Protein AF-A0A9P5QC24-F1 (afdb_monomer_lite)

Structure (mmCIF, N/CA/C/O backbone):
data_AF-A0A9P5QC24-F1
#
_entry.id   AF-A0A9P5QC24-F1
#
loop_
_atom_site.group_PDB
_atom_site.id
_atom_site.type_symbol
_atom_site.label_atom_id
_atom_site.label_alt_id
_atom_site.label_comp_id
_atom_site.label_asym_id
_atom_site.label_entity_id
_atom_site.label_seq_id
_atom_site.pdbx_PDB_ins_code
_atom_site.Cartn_x
_atom_site.Cartn_y
_atom_site.Cartn_z
_atom_site.occupancy
_atom_site.B_iso_or_equiv
_atom_site.auth_seq_id
_atom_site.auth_comp_id
_atom_site.auth_asym_id
_atom_site.auth_atom_id
_atom_site.pdbx_PDB_model_num
ATOM 1 N N . LEU A 1 1 ? 7.191 4.106 -30.887 1.00 61.00 1 LEU A N 1
ATOM 2 C CA . LEU A 1 1 ? 7.151 4.995 -29.707 1.00 61.00 1 LEU A CA 1
ATOM 3 C C . LEU A 1 1 ? 8.413 5.836 -29.711 1.00 61.00 1 LEU A C 1
ATOM 5 O O . LEU A 1 1 ? 9.500 5.265 -29.652 1.00 61.00 1 LEU A O 1
ATOM 9 N N . SER A 1 2 ? 8.281 7.152 -29.875 1.00 79.25 2 SER A N 1
ATOM 10 C CA . SER A 1 2 ? 9.421 8.061 -29.746 1.00 79.25 2 SER A CA 1
ATOM 11 C C . SER A 1 2 ? 9.906 8.071 -28.292 1.00 79.25 2 SER A C 1
ATOM 13 O O . SER A 1 2 ? 9.127 7.847 -27.365 1.00 79.25 2 SER A O 1
ATOM 15 N N . ALA A 1 3 ? 11.192 8.342 -28.064 1.00 77.88 3 ALA A N 1
ATOM 16 C CA . ALA A 1 3 ? 11.743 8.464 -26.710 1.00 77.88 3 ALA A CA 1
ATOM 17 C C . ALA A 1 3 ? 11.085 9.603 -25.905 1.00 77.88 3 ALA A C 1
ATOM 19 O O . ALA A 1 3 ? 11.102 9.575 -24.674 1.00 77.88 3 ALA A O 1
ATOM 20 N N . GLU A 1 4 ? 10.508 10.592 -26.590 1.00 82.94 4 GLU A N 1
ATOM 21 C CA . GLU A 1 4 ? 9.715 11.659 -25.978 1.00 82.94 4 GLU A CA 1
ATOM 22 C C . GLU A 1 4 ? 8.337 11.176 -25.521 1.00 82.94 4 GLU A C 1
ATOM 24 O O . GLU A 1 4 ? 7.905 11.549 -24.432 1.00 82.94 4 GLU A O 1
ATOM 29 N N . ASP A 1 5 ? 7.685 10.301 -26.290 1.00 85.75 5 ASP A N 1
ATOM 30 C CA . ASP A 1 5 ? 6.369 9.744 -25.944 1.00 85.75 5 ASP A CA 1
ATOM 31 C C . ASP A 1 5 ? 6.461 8.910 -24.661 1.00 85.75 5 ASP A C 1
ATOM 33 O O . ASP A 1 5 ? 5.692 9.106 -23.726 1.00 85.75 5 ASP A O 1
ATOM 37 N N . VAL A 1 6 ? 7.498 8.070 -24.562 1.00 83.69 6 VAL A N 1
ATOM 38 C CA . VAL A 1 6 ? 7.769 7.233 -23.379 1.00 83.69 6 VAL A CA 1
ATOM 39 C C . VAL A 1 6 ? 8.020 8.079 -22.123 1.00 83.69 6 VAL A C 1
ATOM 41 O O . VAL A 1 6 ? 7.652 7.684 -21.018 1.00 83.69 6 VAL A O 1
ATOM 44 N N . ARG A 1 7 ? 8.655 9.252 -22.262 1.00 85.44 7 ARG A N 1
ATOM 45 C CA . ARG A 1 7 ? 8.878 10.170 -21.130 1.00 85.44 7 ARG A CA 1
ATOM 46 C C . ARG A 1 7 ? 7.590 10.867 -20.708 1.00 85.44 7 ARG A C 1
ATOM 48 O O . ARG A 1 7 ? 7.314 10.917 -19.516 1.00 85.44 7 ARG A O 1
ATOM 55 N N . LYS A 1 8 ? 6.791 11.343 -21.668 1.00 90.19 8 LYS A N 1
ATOM 56 C CA . LYS A 1 8 ? 5.484 11.956 -21.390 1.00 90.19 8 LYS A CA 1
ATOM 57 C C . LYS A 1 8 ? 4.552 10.983 -20.669 1.00 90.19 8 LYS A C 1
ATOM 59 O O . LYS A 1 8 ? 3.897 11.373 -19.708 1.00 90.19 8 LYS A O 1
ATOM 64 N N . GLU A 1 9 ? 4.523 9.720 -21.089 1.00 89.44 9 GLU A N 1
ATOM 65 C CA . GLU A 1 9 ? 3.728 8.682 -20.424 1.00 89.44 9 GLU A CA 1
ATOM 66 C C . GLU A 1 9 ? 4.245 8.371 -19.013 1.00 89.44 9 GLU A C 1
ATOM 68 O O . GLU A 1 9 ? 3.446 8.276 -18.081 1.00 89.44 9 GLU A O 1
ATOM 73 N N . ALA A 1 10 ? 5.566 8.299 -18.813 1.00 88.62 10 ALA A N 1
ATOM 74 C CA . ALA A 1 10 ? 6.149 8.126 -17.481 1.00 88.62 10 ALA A CA 1
ATOM 75 C C . ALA A 1 10 ? 5.785 9.285 -16.528 1.00 88.62 10 ALA A C 1
ATOM 77 O O . ALA A 1 10 ? 5.385 9.041 -15.389 1.00 88.62 10 ALA A O 1
ATOM 78 N N . ASP A 1 11 ? 5.854 10.532 -17.002 1.00 91.69 11 ASP A N 1
ATOM 79 C CA . ASP A 1 11 ? 5.488 11.720 -16.219 1.00 91.69 11 ASP A CA 1
ATOM 80 C C . ASP A 1 11 ? 3.976 11.772 -15.916 1.00 91.69 11 ASP A C 1
ATOM 82 O O . ASP A 1 11 ? 3.556 12.181 -14.825 1.00 91.69 11 ASP A O 1
ATOM 86 N N . ALA A 1 12 ? 3.141 11.311 -16.853 1.00 93.25 12 ALA A N 1
ATOM 87 C CA . ALA A 1 12 ? 1.699 11.186 -16.654 1.00 93.25 12 ALA A CA 1
ATOM 88 C C . ALA A 1 12 ? 1.363 10.135 -15.582 1.00 93.25 12 ALA A C 1
ATOM 90 O O . ALA A 1 12 ? 0.537 10.394 -14.702 1.00 93.25 12 ALA A O 1
ATOM 91 N N . VAL A 1 13 ? 2.030 8.976 -15.604 1.00 91.94 13 VAL A N 1
ATOM 92 C CA . VAL A 1 13 ? 1.878 7.941 -14.570 1.00 91.94 13 VAL A CA 1
ATOM 93 C C . VAL A 1 13 ? 2.356 8.455 -13.209 1.00 91.94 13 VAL A C 1
ATOM 95 O O . VAL A 1 13 ? 1.649 8.277 -12.218 1.00 91.94 13 VAL A O 1
ATOM 98 N N . ASP A 1 14 ? 3.478 9.175 -13.139 1.00 92.06 14 ASP A N 1
ATOM 99 C CA . ASP A 1 14 ? 3.960 9.794 -11.894 1.00 92.06 14 ASP A CA 1
ATOM 100 C C . ASP A 1 14 ? 2.958 10.811 -11.324 1.00 92.06 14 ASP A C 1
ATOM 102 O O . ASP A 1 14 ? 2.744 10.872 -10.109 1.00 92.06 14 ASP A O 1
ATOM 106 N N . SER A 1 15 ? 2.301 11.582 -12.192 1.00 94.31 15 SER A N 1
ATOM 107 C CA . SER A 1 15 ? 1.258 12.532 -11.793 1.00 94.31 15 SER A CA 1
ATOM 108 C C . SER A 1 15 ? 0.017 11.818 -11.247 1.00 94.31 15 SER A C 1
ATOM 110 O O . SER A 1 15 ? -0.514 12.215 -10.206 1.00 94.31 15 SER A O 1
ATOM 112 N N . ARG A 1 16 ? -0.403 10.718 -11.887 1.00 94.81 16 ARG A N 1
ATOM 113 C CA . ARG A 1 16 ? -1.508 9.867 -11.410 1.00 94.81 16 ARG A CA 1
ATOM 114 C C . ARG A 1 16 ? -1.189 9.217 -10.066 1.00 94.81 16 ARG A C 1
ATOM 116 O O . ARG A 1 16 ? -2.036 9.240 -9.179 1.00 94.81 16 ARG A O 1
ATOM 123 N N . VAL A 1 17 ? 0.034 8.712 -9.877 1.00 94.62 17 VAL A N 1
ATOM 124 C CA . VAL A 1 17 ? 0.491 8.167 -8.586 1.00 94.62 17 VAL A CA 1
ATOM 125 C C . VAL A 1 17 ? 0.374 9.225 -7.492 1.00 94.62 17 VAL A C 1
ATOM 127 O O . VAL A 1 17 ? -0.208 8.946 -6.450 1.00 94.62 17 VAL A O 1
ATOM 130 N N . LYS A 1 18 ? 0.864 10.450 -7.721 1.00 96.06 18 LYS A N 1
ATOM 131 C CA . LYS A 1 18 ? 0.784 11.532 -6.721 1.00 96.06 18 LYS A CA 1
ATOM 132 C C . LYS A 1 18 ? -0.658 11.891 -6.356 1.00 96.06 18 LYS A C 1
ATOM 134 O O . LYS A 1 18 ? -0.953 12.101 -5.178 1.00 96.06 18 LYS A O 1
ATOM 139 N N . ALA A 1 19 ? -1.547 11.961 -7.347 1.00 95.38 19 ALA A N 1
ATOM 140 C CA . ALA A 1 19 ? -2.964 12.220 -7.117 1.00 95.38 19 ALA A CA 1
ATOM 141 C C . ALA A 1 19 ? -3.592 11.115 -6.252 1.00 95.38 19 ALA A C 1
ATOM 143 O O . ALA A 1 19 ? -4.203 11.414 -5.226 1.00 95.38 19 ALA A O 1
ATOM 144 N N . GLU A 1 20 ? -3.350 9.849 -6.592 1.00 94.88 20 GLU A N 1
ATOM 145 C CA . GLU A 1 20 ? -3.878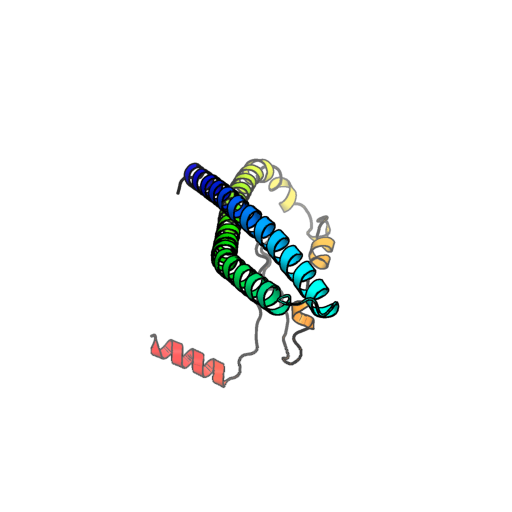 8.705 -5.845 1.00 94.88 20 GLU A CA 1
ATOM 146 C C . GLU A 1 20 ? -3.305 8.631 -4.418 1.00 94.88 20 GLU A C 1
ATOM 148 O O . GLU A 1 20 ? -4.037 8.404 -3.454 1.00 94.88 20 GLU A O 1
ATOM 153 N N . GLU A 1 21 ? -2.008 8.908 -4.239 1.00 94.94 21 GLU A N 1
ATOM 154 C CA . GLU A 1 21 ? -1.373 8.975 -2.915 1.00 94.94 21 GLU A CA 1
ATOM 155 C C . GLU A 1 21 ? -2.004 10.051 -2.030 1.00 94.94 21 GLU A C 1
ATOM 157 O O . GLU A 1 21 ? -2.160 9.841 -0.826 1.00 94.94 21 GLU A O 1
ATOM 162 N N . SER A 1 22 ? -2.400 11.192 -2.601 1.00 96.50 22 SER A N 1
ATOM 163 C CA . SER A 1 22 ? -3.081 12.249 -1.848 1.00 96.50 22 SER A CA 1
ATOM 164 C C . SER A 1 22 ? -4.439 11.785 -1.305 1.00 96.50 22 SER A C 1
ATOM 166 O O . SER A 1 22 ? -4.744 12.012 -0.128 1.00 96.50 22 SER A O 1
ATOM 168 N N . ILE A 1 23 ? -5.201 11.043 -2.117 1.00 95.25 23 ILE A N 1
ATOM 169 C CA . ILE A 1 23 ? -6.498 10.469 -1.747 1.00 95.25 23 ILE A CA 1
ATOM 170 C C . ILE A 1 23 ? -6.296 9.422 -0.652 1.00 95.25 23 ILE A C 1
ATOM 172 O O . ILE A 1 23 ? -6.871 9.552 0.429 1.00 95.25 23 ILE A O 1
ATOM 176 N N . VAL A 1 24 ? -5.406 8.449 -0.862 1.00 95.31 24 VAL A N 1
ATOM 177 C CA . VAL A 1 24 ? -5.083 7.417 0.140 1.00 95.31 24 VAL A CA 1
ATOM 178 C C . VAL A 1 24 ? -4.647 8.048 1.464 1.00 95.31 24 VAL A C 1
ATOM 180 O O . VAL A 1 24 ? -5.097 7.631 2.532 1.00 95.31 24 VAL A O 1
ATOM 183 N N . ASN A 1 25 ? -3.818 9.092 1.422 1.00 95.94 25 ASN A N 1
ATOM 184 C CA . ASN A 1 25 ? -3.366 9.784 2.625 1.00 95.94 25 ASN A CA 1
ATOM 185 C C . ASN A 1 25 ? -4.507 10.495 3.365 1.00 95.94 25 ASN A C 1
ATOM 187 O O . ASN A 1 25 ? -4.539 10.449 4.596 1.00 95.94 25 ASN A O 1
ATOM 191 N N . SER A 1 26 ? -5.455 11.120 2.659 1.00 96.56 26 SER A N 1
ATOM 192 C CA . SER A 1 26 ? -6.648 11.694 3.300 1.00 96.56 26 SER A CA 1
ATOM 193 C C . SER A 1 26 ? -7.498 10.620 3.987 1.00 96.56 26 SER A C 1
ATOM 195 O O . SER A 1 26 ? -7.822 10.762 5.167 1.00 96.56 26 SER A O 1
ATOM 197 N N . ILE A 1 27 ? -7.744 9.491 3.315 1.00 94.75 27 ILE A N 1
ATOM 198 C CA . ILE A 1 27 ? -8.533 8.380 3.861 1.00 94.75 27 ILE A CA 1
ATOM 199 C C . ILE A 1 27 ? -7.827 7.759 5.073 1.00 94.75 27 ILE A C 1
ATOM 201 O O . ILE A 1 27 ? -8.474 7.446 6.068 1.00 94.75 27 ILE A O 1
ATOM 205 N N . ARG A 1 28 ? -6.493 7.635 5.052 1.00 95.19 28 ARG A N 1
ATOM 206 C CA . ARG A 1 28 ? -5.705 7.155 6.202 1.00 95.19 28 ARG A CA 1
ATOM 207 C C . ARG A 1 28 ? -5.787 8.085 7.408 1.00 95.19 28 ARG A C 1
ATOM 209 O O . ARG A 1 28 ? -5.855 7.604 8.538 1.00 95.19 28 ARG A O 1
ATOM 216 N N . ARG A 1 29 ? -5.817 9.406 7.201 1.00 96.62 29 ARG A N 1
ATOM 217 C CA . ARG A 1 29 ? -6.048 10.360 8.301 1.00 96.62 29 ARG A CA 1
ATOM 218 C C . ARG A 1 29 ? -7.423 10.146 8.923 1.00 96.62 29 ARG A C 1
ATOM 220 O O . ARG A 1 29 ? -7.531 10.114 10.148 1.00 96.62 29 ARG A O 1
ATOM 227 N N . ASP A 1 30 ? -8.448 9.945 8.103 1.00 95.69 30 ASP A N 1
ATOM 228 C CA . ASP A 1 30 ? -9.793 9.660 8.598 1.00 95.69 30 ASP A CA 1
ATOM 229 C C . ASP A 1 30 ? -9.883 8.291 9.279 1.00 95.69 30 ASP A C 1
ATOM 231 O O . ASP A 1 30 ? -10.501 8.182 10.338 1.00 95.69 30 ASP A O 1
ATOM 235 N N . LEU A 1 31 ? -9.190 7.272 8.766 1.00 95.31 31 LEU A N 1
ATOM 236 C CA . LEU A 1 31 ? -9.078 5.966 9.414 1.00 95.31 31 LEU A CA 1
ATOM 237 C C . LEU A 1 31 ? -8.474 6.103 10.815 1.00 95.31 31 LEU A C 1
ATOM 239 O O . LEU A 1 31 ? -9.041 5.575 11.770 1.00 95.31 31 LEU A O 1
ATOM 243 N N . ASN A 1 32 ? -7.380 6.855 10.954 1.00 96.12 32 ASN A N 1
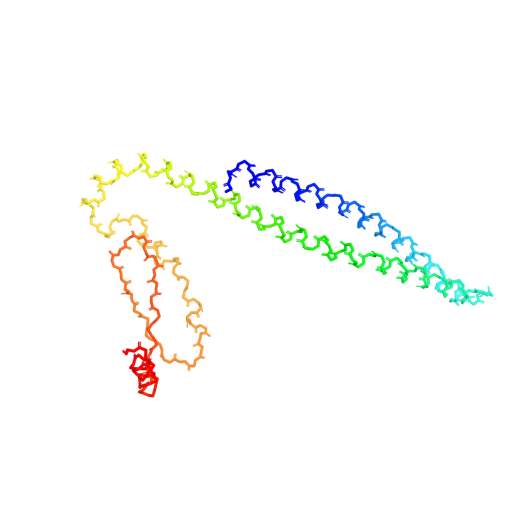ATOM 244 C CA . ASN A 1 32 ? -6.744 7.104 12.247 1.00 96.12 32 ASN A CA 1
ATOM 245 C C . ASN A 1 32 ? -7.696 7.830 13.208 1.00 96.12 32 ASN A C 1
ATOM 247 O O . ASN A 1 32 ? -7.832 7.423 14.360 1.00 96.12 32 ASN A O 1
ATOM 251 N N . ARG A 1 33 ? -8.434 8.844 12.732 1.00 96.19 33 ARG A N 1
ATOM 252 C CA . ARG A 1 33 ? -9.465 9.528 13.536 1.00 96.19 33 ARG A CA 1
ATOM 253 C C . ARG A 1 33 ? -10.547 8.556 14.017 1.00 96.19 33 ARG A C 1
ATOM 255 O O . ARG A 1 33 ? -10.898 8.566 15.196 1.00 96.19 33 ARG A O 1
ATOM 262 N N . LYS A 1 34 ? -11.060 7.686 13.138 1.00 94.88 34 LYS A N 1
ATOM 263 C CA . LYS A 1 34 ? -12.068 6.669 13.494 1.00 94.88 34 LYS A CA 1
ATOM 264 C C . LYS A 1 34 ? -11.516 5.597 14.434 1.00 94.88 34 LYS A C 1
ATOM 266 O O . LYS A 1 34 ? -12.229 5.148 15.330 1.00 94.88 34 LYS A O 1
ATOM 271 N N . GLN A 1 35 ? -10.246 5.222 14.296 1.00 94.88 35 GLN A N 1
ATOM 272 C CA . GLN A 1 35 ? -9.565 4.330 15.236 1.00 94.88 35 GLN A CA 1
ATOM 273 C C . GLN A 1 35 ? -9.454 4.951 16.631 1.00 94.88 35 GLN A C 1
ATOM 275 O O . GLN A 1 35 ? -9.742 4.267 17.613 1.00 94.88 35 GLN A O 1
ATOM 280 N N . SER A 1 36 ? -9.123 6.242 16.730 1.00 95.44 36 SER A N 1
ATOM 281 C CA . SER A 1 36 ? -9.135 6.964 18.006 1.00 95.44 36 SER A CA 1
ATOM 282 C C . SER A 1 36 ? -10.539 7.014 18.618 1.00 95.44 36 SER A C 1
ATOM 284 O O . SER A 1 36 ? -10.685 6.723 19.800 1.00 95.44 36 SER A O 1
ATOM 286 N N . GLN A 1 37 ? -11.582 7.283 17.821 1.00 93.31 37 GLN A N 1
ATOM 287 C CA . GLN A 1 37 ? -12.979 7.252 18.289 1.00 93.31 37 GLN A CA 1
ATOM 288 C C . GLN A 1 37 ? -13.376 5.871 18.830 1.00 93.31 37 GLN A C 1
ATOM 290 O O . GLN A 1 37 ? -13.942 5.772 19.917 1.00 93.31 37 GLN A O 1
ATOM 295 N N . LYS A 1 38 ? -13.010 4.792 18.124 1.00 95.00 38 LYS A N 1
ATOM 296 C CA . LYS A 1 38 ? -13.201 3.416 18.607 1.00 95.00 38 LYS A CA 1
ATOM 297 C C . LYS A 1 38 ? -12.458 3.180 19.924 1.00 95.00 38 LYS A C 1
ATOM 299 O O . LYS A 1 38 ? -13.020 2.561 20.820 1.00 95.00 38 LYS A O 1
ATOM 304 N N . ALA A 1 39 ? -11.212 3.638 20.048 1.00 94.31 39 ALA A N 1
ATOM 305 C CA . ALA A 1 39 ? -10.430 3.471 21.271 1.00 94.31 39 ALA A CA 1
ATOM 306 C C . ALA A 1 39 ? -11.082 4.183 22.467 1.00 94.31 39 ALA A C 1
ATOM 308 O O . ALA A 1 39 ? -11.154 3.602 23.549 1.00 94.31 39 ALA A O 1
ATOM 309 N N . THR A 1 40 ? -11.618 5.390 22.264 1.00 94.56 40 THR A N 1
ATOM 310 C CA . THR A 1 40 ? -12.402 6.098 23.283 1.00 94.56 40 THR A CA 1
ATOM 311 C C . THR A 1 40 ? -13.658 5.314 23.653 1.00 94.56 40 THR A C 1
ATOM 313 O O . THR A 1 40 ? -13.857 5.037 24.829 1.00 94.56 40 THR A O 1
ATOM 316 N N . ALA A 1 41 ? -14.450 4.857 22.679 1.00 92.31 41 ALA A N 1
ATOM 317 C CA . ALA A 1 41 ? -15.662 4.081 22.952 1.00 92.31 41 ALA A CA 1
ATOM 318 C C . ALA A 1 41 ? -15.374 2.775 23.720 1.00 92.31 41 ALA A C 1
ATOM 320 O O . ALA A 1 41 ? -16.106 2.417 24.637 1.00 92.31 41 ALA A O 1
ATOM 321 N N . VAL A 1 42 ? -14.265 2.088 23.413 1.00 95.19 42 VAL A N 1
ATOM 322 C CA . VAL A 1 42 ? -13.816 0.909 24.178 1.00 95.19 42 VAL A CA 1
ATOM 323 C C . VAL A 1 42 ? -13.537 1.261 25.644 1.00 95.19 42 VAL A C 1
ATOM 325 O O . VAL A 1 42 ? -13.868 0.468 26.525 1.00 95.19 42 VAL A O 1
ATOM 328 N N . ARG A 1 43 ? -12.962 2.438 25.926 1.00 94.94 43 ARG A N 1
ATOM 329 C CA . ARG A 1 43 ? -12.731 2.899 27.306 1.00 94.94 43 ARG A CA 1
ATOM 330 C C . ARG A 1 43 ? -14.042 3.169 28.047 1.00 94.94 43 ARG A C 1
ATOM 332 O O . ARG A 1 43 ? -14.168 2.714 29.178 1.00 94.94 43 ARG A O 1
ATOM 339 N N . LEU A 1 44 ? -15.016 3.819 27.406 1.00 92.69 44 LEU A N 1
ATOM 340 C CA . LEU A 1 44 ? -16.332 4.086 28.012 1.00 92.69 44 LEU A CA 1
ATOM 341 C C . LEU A 1 44 ? -17.074 2.777 28.336 1.00 92.69 44 LEU A C 1
ATOM 343 O O . LEU A 1 44 ? -17.653 2.628 29.411 1.00 92.69 44 LEU A O 1
ATOM 347 N N . VAL A 1 45 ? -16.977 1.772 27.453 1.00 93.38 45 VAL A N 1
ATOM 348 C CA . VAL A 1 45 ? -17.531 0.429 27.712 1.00 93.38 45 VAL A CA 1
ATOM 349 C C . VAL A 1 45 ? -16.848 -0.229 28.912 1.00 93.38 45 VAL A C 1
ATOM 351 O O . VAL A 1 45 ? -17.525 -0.825 29.748 1.00 93.38 45 VAL A O 1
ATOM 354 N N . ALA A 1 46 ? -15.524 -0.101 29.038 1.00 93.88 46 ALA A N 1
ATOM 355 C CA . ALA A 1 46 ? -14.794 -0.625 30.193 1.00 93.88 46 ALA A CA 1
ATOM 356 C C . ALA A 1 46 ? -15.206 0.058 31.512 1.00 93.88 46 ALA A C 1
ATOM 358 O O . ALA A 1 46 ? -15.231 -0.592 32.554 1.00 93.88 46 ALA A O 1
ATOM 359 N N . GLN A 1 47 ? -15.582 1.338 31.455 1.00 95.25 47 GLN A N 1
ATOM 360 C CA . GLN A 1 47 ? -16.107 2.113 32.586 1.00 95.25 47 GLN A CA 1
ATOM 361 C C . GLN A 1 47 ? -17.591 1.836 32.885 1.00 95.25 47 GLN A C 1
ATOM 363 O O . GLN A 1 47 ? -18.112 2.347 33.872 1.00 95.25 47 GLN A O 1
ATOM 368 N N . ARG A 1 48 ? -18.254 0.980 32.090 1.00 92.19 48 ARG A N 1
ATOM 369 C CA . ARG A 1 48 ? -19.682 0.628 32.208 1.00 92.19 48 ARG A CA 1
ATOM 370 C C . ARG A 1 48 ? -20.616 1.836 32.111 1.00 92.19 48 ARG A C 1
ATOM 372 O O . ARG A 1 48 ? -21.681 1.843 32.725 1.00 92.19 48 ARG A O 1
ATOM 379 N N . GLU A 1 49 ? -20.234 2.839 31.328 1.00 89.88 49 GLU A N 1
ATOM 380 C CA . GLU A 1 49 ? -21.111 3.976 31.067 1.00 89.88 49 GLU A CA 1
ATOM 381 C C . GLU A 1 49 ? -22.358 3.543 30.279 1.00 89.88 49 GLU A C 1
ATOM 383 O O . GLU A 1 49 ? -22.301 2.687 29.387 1.00 89.88 49 GLU A O 1
ATOM 388 N N . ALA A 1 50 ? -23.507 4.133 30.613 1.00 89.94 50 ALA A N 1
ATOM 389 C CA . ALA A 1 50 ? -24.758 3.879 29.907 1.00 89.94 50 ALA A CA 1
ATOM 390 C C . ALA A 1 50 ? -24.649 4.344 28.442 1.00 89.94 50 ALA A C 1
ATOM 392 O O . ALA A 1 50 ? -24.131 5.422 28.169 1.00 89.94 50 ALA A O 1
ATOM 393 N N . GLY A 1 51 ? -25.106 3.525 27.489 1.00 89.50 51 GLY A N 1
ATOM 394 C CA . GLY A 1 51 ? -25.025 3.835 26.050 1.00 89.50 51 GLY A CA 1
ATOM 395 C C . GLY A 1 51 ? -23.636 3.658 25.414 1.00 89.50 51 GLY A C 1
ATOM 396 O O . GLY A 1 51 ? -23.489 3.791 24.200 1.00 89.50 51 GLY A O 1
ATOM 397 N N . ALA A 1 52 ? -22.603 3.279 26.178 1.00 91.38 52 ALA A N 1
ATOM 398 C CA . ALA A 1 52 ? -21.249 3.101 25.641 1.00 91.38 52 ALA A CA 1
ATOM 399 C C . ALA A 1 52 ? -21.150 2.003 24.562 1.00 91.38 52 ALA A C 1
ATOM 401 O O . ALA A 1 52 ? -20.309 2.073 23.661 1.00 91.38 52 ALA A O 1
ATOM 402 N N . TYR A 1 53 ? -22.017 0.988 24.634 1.00 92.12 53 TYR A N 1
ATOM 403 C CA . TYR A 1 53 ? -22.089 -0.071 23.626 1.00 92.12 53 TYR A CA 1
ATOM 404 C C . TYR A 1 53 ? -22.573 0.439 22.266 1.00 92.12 53 TYR A C 1
ATOM 406 O O . TYR A 1 53 ? -22.014 0.021 21.248 1.00 92.12 53 TYR A O 1
ATOM 414 N N . ASP A 1 54 ? -23.531 1.366 22.242 1.00 93.62 54 ASP A N 1
ATOM 415 C CA . ASP A 1 54 ? -24.043 1.958 21.003 1.00 93.62 54 ASP A CA 1
ATOM 416 C C . ASP A 1 54 ? -22.950 2.795 20.334 1.00 93.62 54 ASP A C 1
ATOM 418 O O . ASP A 1 54 ? -22.630 2.587 19.163 1.00 93.62 54 ASP A O 1
ATOM 422 N N . HIS A 1 55 ? -22.240 3.618 21.112 1.00 92.12 55 HIS A N 1
ATOM 423 C CA . HIS A 1 55 ? -21.075 4.361 20.623 1.00 92.12 55 HIS A CA 1
ATOM 424 C C . HIS A 1 55 ? -19.965 3.450 20.080 1.00 92.12 55 HIS A C 1
ATOM 426 O O . HIS A 1 55 ? -19.330 3.758 19.066 1.00 92.12 55 HIS A O 1
ATOM 432 N N . LEU A 1 56 ? -19.711 2.305 20.721 1.00 93.81 56 LEU A N 1
ATOM 433 C CA . LEU A 1 56 ? -18.738 1.332 20.226 1.00 93.81 56 LEU A CA 1
ATOM 434 C C . LEU A 1 56 ? -19.197 0.688 18.913 1.00 93.81 56 LEU A C 1
ATOM 436 O O . LEU A 1 56 ? -18.372 0.442 18.025 1.00 93.81 56 LEU A O 1
ATOM 440 N N . TRP A 1 57 ? -20.488 0.392 18.790 1.00 95.62 57 TRP A N 1
ATOM 441 C CA . TRP A 1 57 ? -21.071 -0.167 17.578 1.00 95.62 57 TRP A CA 1
ATOM 442 C C . TRP A 1 57 ? -20.984 0.824 16.411 1.00 95.62 57 TRP A C 1
ATOM 444 O O . TRP A 1 57 ? -20.440 0.471 15.360 1.00 95.62 57 TRP A O 1
ATOM 454 N N . GLU A 1 58 ? -21.381 2.078 16.626 1.00 94.62 58 GLU A N 1
ATOM 455 C CA . GLU A 1 58 ? -21.264 3.165 15.648 1.00 94.62 58 GLU A CA 1
ATOM 456 C C . GLU A 1 58 ? -19.810 3.396 15.222 1.00 94.62 58 GLU A C 1
ATOM 458 O O . GLU A 1 58 ? -19.504 3.466 14.028 1.00 94.62 58 GLU A O 1
ATOM 463 N N . ALA A 1 59 ? -18.874 3.437 16.177 1.00 92.75 59 ALA A N 1
ATOM 464 C CA . ALA A 1 59 ? -17.454 3.617 15.880 1.00 92.75 59 ALA A CA 1
ATOM 465 C C . ALA A 1 59 ? -16.883 2.458 15.045 1.00 92.75 59 ALA A C 1
ATOM 467 O O . ALA A 1 59 ? -16.059 2.673 14.151 1.00 92.75 59 ALA A O 1
ATOM 468 N N . ARG A 1 60 ? -17.328 1.219 15.296 1.00 93.75 60 ARG A N 1
ATOM 469 C CA . ARG A 1 60 ? -16.952 0.048 14.486 1.00 93.75 60 ARG A CA 1
ATOM 470 C C . ARG A 1 60 ? -17.549 0.119 13.083 1.00 93.75 60 ARG A C 1
ATOM 472 O O . ARG A 1 60 ? -16.832 -0.179 12.129 1.00 93.75 60 ARG A O 1
ATOM 479 N N . ALA A 1 61 ? -18.815 0.510 12.951 1.00 93.88 61 ALA A N 1
ATOM 480 C CA . ALA A 1 61 ? -19.471 0.674 11.657 1.00 93.88 61 ALA A CA 1
ATOM 481 C C . ALA A 1 61 ? -18.767 1.750 10.813 1.00 93.88 61 ALA A C 1
ATOM 483 O O . ALA A 1 61 ? -18.358 1.480 9.685 1.00 93.88 61 ALA A O 1
ATOM 484 N N . ALA A 1 62 ? -18.499 2.919 11.399 1.00 91.31 62 ALA A N 1
ATOM 485 C CA . ALA A 1 62 ? -17.780 4.004 10.737 1.00 91.31 62 ALA A CA 1
ATOM 486 C C . ALA A 1 62 ? -16.368 3.592 10.284 1.00 91.31 62 ALA A C 1
ATOM 488 O O . ALA A 1 62 ? -15.925 3.974 9.202 1.00 91.31 62 ALA A O 1
ATOM 489 N N . LEU A 1 63 ? -15.657 2.791 11.084 1.00 93.81 63 LEU A N 1
ATOM 490 C CA . LEU A 1 63 ? -14.330 2.293 10.725 1.00 93.81 63 LEU A CA 1
ATOM 491 C C . LEU A 1 63 ? -14.384 1.332 9.526 1.00 93.81 63 LEU A C 1
ATOM 493 O O . LEU A 1 63 ? -13.544 1.442 8.633 1.00 93.81 63 LEU A O 1
ATOM 497 N N . ARG A 1 64 ? -15.381 0.438 9.469 1.00 94.56 64 ARG A N 1
ATOM 498 C CA . ARG A 1 64 ? -15.584 -0.464 8.320 1.00 94.56 64 ARG A CA 1
ATOM 499 C C . ARG A 1 64 ? -15.868 0.309 7.035 1.00 94.56 64 ARG A C 1
ATOM 501 O O . ARG A 1 64 ? -15.295 -0.021 6.002 1.00 94.56 64 ARG A O 1
ATOM 508 N N . GLU A 1 65 ? -16.688 1.355 7.101 1.00 93.62 65 GLU A N 1
ATOM 509 C CA . GLU A 1 65 ? -16.985 2.202 5.938 1.00 93.62 65 GLU A CA 1
ATOM 510 C C . GLU A 1 65 ? -15.731 2.895 5.391 1.00 93.62 65 GLU A C 1
ATOM 512 O O . GLU A 1 65 ? -15.507 2.926 4.181 1.00 93.62 65 GLU A O 1
ATOM 517 N N . VAL A 1 66 ? -14.859 3.399 6.270 1.00 92.88 66 VAL A N 1
ATOM 518 C CA . VAL A 1 66 ? -13.583 3.994 5.843 1.00 92.88 66 VAL A CA 1
ATOM 519 C C . VAL A 1 66 ? -12.647 2.935 5.251 1.00 92.88 66 VAL A C 1
ATOM 521 O O . VAL A 1 66 ? -12.030 3.181 4.218 1.00 92.88 66 VAL A O 1
ATOM 524 N N . GLN A 1 67 ? -12.569 1.739 5.843 1.00 92.56 67 GLN A N 1
ATOM 525 C CA . GLN A 1 67 ? -11.767 0.635 5.298 1.00 92.56 67 GLN A CA 1
ATOM 526 C C . GLN A 1 67 ? -12.251 0.190 3.914 1.00 92.56 67 GLN A C 1
ATOM 528 O O . GLN A 1 67 ? -11.435 -0.026 3.020 1.00 92.56 67 GLN A O 1
ATOM 533 N N . LYS A 1 68 ? -13.571 0.114 3.717 1.00 93.88 68 LYS A N 1
ATOM 534 C CA . LYS A 1 68 ? -14.184 -0.218 2.427 1.00 93.88 68 LYS A CA 1
ATOM 535 C C . LYS A 1 68 ? -13.805 0.790 1.342 1.00 93.88 68 LYS A C 1
ATOM 537 O O . LYS A 1 68 ? -13.569 0.393 0.208 1.00 93.88 68 LYS A O 1
ATOM 542 N N . LYS A 1 69 ? -13.713 2.078 1.691 1.00 92.62 69 LYS A N 1
ATOM 543 C CA . LYS A 1 69 ? -13.242 3.132 0.779 1.00 92.62 69 LYS A CA 1
ATOM 544 C C . LYS A 1 69 ? -11.735 3.061 0.525 1.00 92.62 69 LYS A C 1
ATOM 546 O O . LYS A 1 69 ? -11.304 3.351 -0.579 1.00 92.62 69 LYS A O 1
ATOM 551 N N . LEU A 1 70 ? -10.935 2.685 1.523 1.00 93.62 70 LEU A N 1
ATOM 552 C CA . LEU A 1 70 ? -9.472 2.663 1.418 1.00 93.62 70 LEU A CA 1
ATOM 553 C C . LEU A 1 70 ? -8.955 1.580 0.459 1.00 93.62 70 LEU A C 1
ATOM 555 O O . LEU A 1 70 ? -8.072 1.858 -0.348 1.00 93.62 70 LEU A O 1
ATOM 559 N N . LEU A 1 71 ? -9.507 0.366 0.546 1.00 90.12 71 LEU A N 1
ATOM 560 C CA . LEU A 1 71 ? -9.048 -0.802 -0.217 1.00 90.12 71 LEU A CA 1
ATOM 561 C C . LEU A 1 71 ? -8.909 -0.570 -1.736 1.00 90.12 71 LEU A C 1
ATOM 563 O O . LEU A 1 71 ? -7.812 -0.799 -2.249 1.00 90.12 71 LEU A O 1
ATOM 567 N N . PRO A 1 72 ? -9.931 -0.080 -2.468 1.00 92.81 72 PRO A N 1
ATOM 568 C CA . PRO A 1 72 ? -9.818 0.104 -3.917 1.00 92.81 72 PRO A CA 1
ATOM 569 C C . PRO A 1 72 ? -8.736 1.122 -4.303 1.00 92.81 72 PRO A C 1
ATOM 571 O O . PRO A 1 72 ? -8.033 0.935 -5.295 1.00 92.81 72 PRO A O 1
ATOM 574 N N . HIS A 1 73 ? -8.546 2.172 -3.499 1.00 91.69 73 HIS A N 1
ATOM 575 C CA . HIS A 1 73 ? -7.505 3.173 -3.742 1.00 91.69 73 HIS A CA 1
ATOM 576 C C . HIS A 1 73 ? -6.096 2.629 -3.460 1.00 91.69 73 HIS A C 1
ATOM 578 O O . HIS A 1 73 ? -5.146 2.967 -4.163 1.00 91.69 73 HIS A O 1
ATOM 584 N N . GLU A 1 74 ? -5.929 1.744 -2.472 1.00 89.69 74 GLU A N 1
ATOM 585 C CA . GLU A 1 74 ? -4.643 1.075 -2.233 1.00 89.69 74 GLU A CA 1
ATOM 586 C C . GLU A 1 74 ? -4.289 0.068 -3.337 1.00 89.69 74 GLU A C 1
ATOM 588 O O . GLU A 1 74 ? -3.115 -0.059 -3.700 1.00 89.69 74 GLU A O 1
ATOM 593 N N . GLU A 1 75 ? -5.284 -0.619 -3.900 1.00 89.94 75 GLU A N 1
ATOM 594 C CA . GLU A 1 75 ? -5.108 -1.500 -5.058 1.00 89.94 75 GLU A CA 1
ATOM 595 C C . GLU A 1 75 ? -4.743 -0.712 -6.319 1.00 89.94 75 GLU A C 1
ATOM 597 O O . GLU A 1 75 ? -3.744 -1.034 -6.968 1.00 89.94 75 GLU A O 1
ATOM 602 N N . SER A 1 76 ? -5.479 0.364 -6.609 1.00 90.62 76 SER A N 1
ATOM 603 C CA . SER A 1 76 ? -5.181 1.311 -7.693 1.00 90.62 76 SER A CA 1
ATOM 604 C C . SER A 1 76 ? -3.756 1.862 -7.573 1.00 90.62 76 SER A C 1
ATOM 606 O O . SER A 1 76 ? -2.957 1.788 -8.509 1.00 90.62 76 SER A O 1
ATOM 608 N N . LEU A 1 77 ? -3.370 2.312 -6.375 1.00 90.44 77 LEU A N 1
ATOM 609 C CA . LEU A 1 77 ? -2.025 2.814 -6.115 1.00 90.44 77 LEU A CA 1
ATOM 610 C C . LEU A 1 77 ? -0.946 1.745 -6.343 1.00 90.44 77 LEU A C 1
ATOM 612 O O . LEU A 1 77 ? 0.141 2.054 -6.840 1.00 90.44 77 LEU A O 1
ATOM 616 N N . ARG A 1 78 ? -1.218 0.486 -5.982 1.00 89.56 78 ARG A N 1
ATOM 617 C CA . ARG A 1 78 ? -0.293 -0.632 -6.218 1.00 89.56 78 ARG A CA 1
ATOM 618 C C . ARG A 1 78 ? -0.094 -0.874 -7.714 1.00 89.56 78 ARG A C 1
ATOM 620 O O . ARG A 1 78 ? 1.053 -1.027 -8.133 1.00 89.56 78 ARG A O 1
ATOM 627 N N . GLN A 1 79 ? -1.171 -0.869 -8.498 1.00 90.31 79 GLN A N 1
ATOM 628 C CA . GLN A 1 79 ? -1.117 -1.020 -9.956 1.00 90.31 79 GLN A CA 1
ATOM 629 C C . GLN A 1 79 ? -0.329 0.128 -10.599 1.00 90.31 79 GLN A C 1
ATOM 631 O O . GLN A 1 79 ? 0.647 -0.118 -11.305 1.00 90.31 79 GLN A O 1
ATOM 636 N N . LEU A 1 80 ? -0.637 1.380 -10.247 1.00 88.12 80 LEU A N 1
ATOM 637 C CA . LEU A 1 80 ? 0.081 2.554 -10.758 1.00 88.12 80 LEU A CA 1
ATOM 638 C C . LEU A 1 80 ? 1.578 2.536 -10.402 1.00 88.12 80 LEU A C 1
ATOM 640 O O . LEU A 1 80 ? 2.418 2.947 -11.200 1.00 88.12 80 LEU A O 1
ATOM 644 N N . LYS A 1 81 ? 1.956 2.025 -9.221 1.00 87.38 81 LYS A N 1
ATOM 645 C CA . LYS A 1 81 ? 3.372 1.853 -8.840 1.00 87.38 81 LYS A CA 1
ATOM 646 C C . LYS A 1 81 ? 4.082 0.783 -9.669 1.00 87.38 81 LYS A C 1
ATOM 648 O O . LYS A 1 81 ? 5.265 0.948 -9.973 1.00 87.38 81 LYS A O 1
ATOM 653 N N . GLN A 1 82 ? 3.385 -0.288 -10.040 1.00 89.12 82 GLN A N 1
ATOM 654 C CA . GLN A 1 82 ? 3.919 -1.300 -10.953 1.00 89.12 82 GLN A CA 1
ATOM 655 C C . GLN A 1 82 ? 4.097 -0.728 -12.362 1.00 89.12 82 GLN A C 1
ATOM 657 O O . GLN A 1 82 ? 5.174 -0.879 -12.936 1.00 89.12 82 GLN A O 1
ATOM 662 N N . GLU A 1 83 ? 3.104 -0.004 -12.882 1.00 85.12 83 GLU A N 1
ATOM 663 C CA . GLU A 1 83 ? 3.199 0.695 -14.171 1.00 85.12 83 GLU A CA 1
ATOM 664 C C . GLU A 1 83 ? 4.371 1.683 -14.177 1.00 85.12 83 GLU A C 1
ATOM 666 O O . GLU A 1 83 ? 5.222 1.655 -15.065 1.00 85.12 83 GLU A O 1
ATOM 671 N N . ARG A 1 84 ? 4.494 2.499 -13.126 1.00 87.25 84 ARG A N 1
ATOM 672 C CA . ARG A 1 84 ? 5.620 3.420 -12.934 1.00 87.25 84 ARG A CA 1
ATOM 673 C C . ARG A 1 84 ? 6.969 2.705 -12.992 1.00 87.25 84 ARG A C 1
ATOM 675 O O . ARG A 1 84 ? 7.929 3.225 -13.564 1.00 87.25 84 ARG A O 1
ATOM 682 N N . TYR A 1 85 ? 7.080 1.538 -12.362 1.00 87.50 85 TYR A N 1
ATOM 683 C CA . TYR A 1 85 ? 8.305 0.743 -12.386 1.00 87.50 85 TYR A CA 1
ATOM 684 C C . TYR A 1 85 ? 8.630 0.249 -13.804 1.00 87.50 85 TYR A C 1
ATOM 686 O O . TYR A 1 85 ? 9.774 0.378 -14.247 1.00 87.50 85 TYR A O 1
ATOM 694 N N . GLN A 1 86 ? 7.628 -0.241 -14.539 1.00 87.69 86 GLN A N 1
ATOM 695 C CA . GLN A 1 86 ? 7.784 -0.682 -15.928 1.00 87.69 86 GLN A CA 1
ATOM 696 C C . GLN A 1 86 ? 8.263 0.464 -16.828 1.00 87.69 86 GLN A C 1
ATOM 698 O O . GLN A 1 86 ? 9.275 0.320 -17.518 1.00 87.69 86 GLN A O 1
ATOM 703 N N . TRP A 1 87 ? 7.620 1.632 -16.749 1.00 84.19 87 TRP A N 1
ATOM 704 C CA . TRP A 1 87 ? 8.020 2.814 -17.516 1.00 84.19 87 TRP A CA 1
ATOM 705 C C . TRP A 1 87 ? 9.435 3.281 -17.178 1.00 84.19 87 TRP A C 1
ATOM 707 O O . TRP A 1 87 ? 10.244 3.529 -18.075 1.00 84.19 87 TRP A O 1
ATOM 717 N N . ASN A 1 88 ? 9.796 3.309 -15.894 1.00 85.00 88 ASN A N 1
ATOM 718 C CA . ASN A 1 88 ? 11.155 3.651 -15.476 1.00 85.00 88 ASN A CA 1
ATOM 719 C C . ASN A 1 88 ? 12.207 2.670 -16.007 1.00 85.00 88 ASN A C 1
ATOM 721 O O . ASN A 1 88 ? 13.308 3.094 -16.367 1.00 85.00 88 ASN A O 1
ATOM 725 N N . ASN A 1 89 ? 11.890 1.377 -16.084 1.00 83.88 89 ASN A N 1
ATOM 726 C CA . ASN A 1 89 ? 12.786 0.388 -16.674 1.00 83.88 89 ASN A CA 1
ATOM 727 C C . ASN A 1 89 ? 12.979 0.617 -18.176 1.00 83.88 89 ASN A C 1
ATOM 729 O O . ASN A 1 89 ? 14.116 0.579 -18.643 1.00 83.88 89 ASN A O 1
ATOM 733 N N . ILE A 1 90 ? 11.918 0.941 -18.919 1.00 81.50 90 ILE A N 1
ATOM 734 C CA . ILE A 1 90 ? 11.999 1.266 -20.354 1.00 81.50 90 ILE A CA 1
ATOM 735 C C . ILE A 1 90 ? 12.845 2.536 -20.576 1.00 81.50 90 ILE A C 1
ATOM 737 O O . ILE A 1 90 ? 13.737 2.574 -21.433 1.00 81.50 90 ILE A O 1
ATOM 741 N N . VAL A 1 91 ? 12.644 3.571 -19.75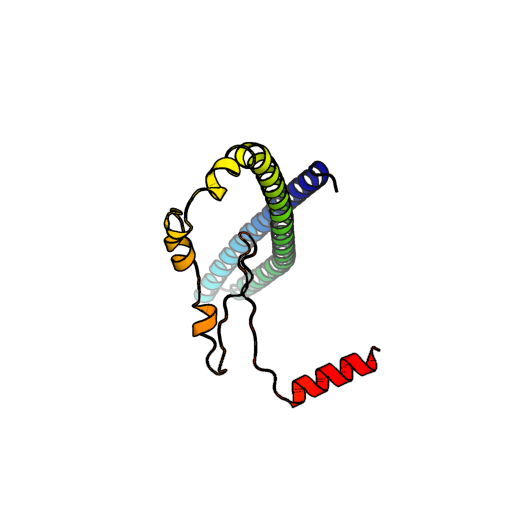6 1.00 81.75 91 VAL A N 1
ATOM 742 C CA . VAL A 1 91 ? 13.435 4.815 -19.811 1.00 81.75 91 VAL A CA 1
ATOM 743 C C . VAL A 1 91 ? 14.909 4.571 -19.456 1.00 81.75 91 VAL A C 1
ATOM 745 O O . VAL A 1 91 ? 15.804 5.173 -20.051 1.00 81.75 91 VAL A O 1
ATOM 748 N N . LYS A 1 92 ? 15.205 3.686 -18.500 1.00 80.25 92 LYS A N 1
ATOM 749 C CA . LYS A 1 92 ? 16.590 3.329 -18.148 1.00 80.25 92 LYS A CA 1
ATOM 750 C C . LYS A 1 92 ? 17.257 2.478 -19.229 1.00 80.25 92 LYS A C 1
ATOM 752 O O . LYS A 1 92 ? 18.404 2.757 -19.571 1.00 80.25 92 LYS A O 1
ATOM 757 N N . ALA A 1 93 ? 16.542 1.504 -19.792 1.00 76.94 93 ALA A N 1
ATOM 758 C CA . ALA A 1 93 ? 17.033 0.636 -20.861 1.00 76.94 93 ALA A CA 1
ATOM 759 C C . ALA A 1 93 ? 17.348 1.417 -22.149 1.00 76.94 93 ALA A C 1
ATOM 761 O O . ALA A 1 93 ? 18.361 1.171 -22.801 1.00 76.94 93 ALA A O 1
ATOM 762 N N . SER A 1 94 ? 16.535 2.423 -22.485 1.00 68.56 94 SER A N 1
ATOM 763 C CA . SER A 1 94 ? 16.829 3.317 -23.613 1.00 68.56 94 SER A CA 1
ATOM 764 C C . SER A 1 94 ? 18.080 4.170 -23.367 1.00 68.56 94 SER A C 1
ATOM 766 O O . SER A 1 94 ? 18.899 4.320 -24.269 1.00 68.56 94 SER A O 1
ATOM 768 N N . LYS A 1 95 ? 18.306 4.666 -22.142 1.00 66.62 95 LYS A N 1
ATOM 769 C CA . LYS A 1 95 ? 19.520 5.432 -21.792 1.00 66.62 95 LYS A CA 1
ATOM 770 C C . LYS A 1 95 ? 20.798 4.580 -21.786 1.00 66.62 95 LYS A C 1
ATOM 772 O O . LYS A 1 95 ? 21.854 5.081 -22.179 1.00 66.62 95 LYS A O 1
ATOM 777 N N . SER A 1 96 ? 20.732 3.320 -21.346 1.00 59.97 96 SER A N 1
ATOM 778 C CA . SER A 1 96 ? 21.890 2.413 -21.354 1.00 59.97 96 SER A CA 1
ATOM 779 C C . SER A 1 96 ? 22.271 1.971 -22.771 1.00 59.97 96 SER A C 1
ATOM 781 O O . SER A 1 96 ? 23.461 1.925 -23.080 1.00 59.97 96 SER A O 1
ATOM 783 N N . ALA A 1 97 ? 21.295 1.759 -23.662 1.00 58.06 97 ALA A N 1
ATOM 784 C CA . ALA A 1 97 ? 21.544 1.469 -25.075 1.00 58.06 97 ALA A CA 1
ATOM 785 C C . ALA A 1 97 ? 22.241 2.634 -25.809 1.00 58.06 97 ALA A C 1
ATOM 787 O O . ALA A 1 97 ? 23.150 2.409 -26.612 1.00 58.06 97 ALA A O 1
ATOM 788 N N . THR A 1 98 ? 21.881 3.886 -25.500 1.00 57.66 98 THR A N 1
ATOM 789 C CA . THR A 1 98 ? 22.524 5.070 -26.097 1.00 57.66 98 THR A CA 1
ATOM 790 C C . THR A 1 98 ? 23.953 5.275 -25.583 1.00 57.66 98 THR A C 1
ATOM 792 O O . THR A 1 98 ? 24.851 5.538 -26.381 1.00 57.66 98 THR A O 1
ATOM 795 N N . LYS A 1 99 ? 24.209 5.067 -24.280 1.00 56.44 99 LYS A N 1
ATOM 796 C CA . LYS A 1 99 ? 25.576 5.099 -23.718 1.00 56.44 99 LYS A CA 1
ATOM 797 C C . LYS A 1 99 ? 26.469 3.979 -24.265 1.00 56.44 99 LYS A C 1
ATOM 799 O O . LYS A 1 99 ? 27.651 4.218 -24.493 1.00 56.44 99 LYS A O 1
ATOM 804 N N . ALA A 1 100 ? 25.916 2.793 -24.526 1.00 53.09 100 ALA A N 1
ATOM 805 C CA . ALA A 1 100 ? 26.655 1.684 -25.131 1.00 53.09 100 ALA A CA 1
ATOM 806 C C . ALA A 1 100 ? 27.062 1.968 -26.591 1.00 53.09 100 ALA A C 1
ATOM 808 O O . ALA A 1 100 ? 28.172 1.623 -26.989 1.00 53.09 100 ALA A O 1
ATOM 809 N N . LYS A 1 101 ? 26.218 2.654 -27.379 1.00 53.81 101 LYS A N 1
ATOM 810 C CA . LYS A 1 101 ? 26.572 3.075 -28.750 1.00 53.81 101 LYS A CA 1
ATOM 811 C C . LYS A 1 101 ? 27.649 4.167 -28.788 1.00 53.81 101 LYS A C 1
ATOM 813 O O . LYS A 1 101 ? 28.510 4.133 -29.658 1.00 53.81 101 LYS A O 1
ATOM 818 N N . GLN A 1 102 ? 27.633 5.101 -27.837 1.00 52.94 102 GLN A N 1
ATOM 819 C CA . GLN A 1 102 ? 28.588 6.218 -27.787 1.00 52.94 102 GLN A CA 1
ATOM 820 C C . GLN A 1 102 ? 29.958 5.813 -27.208 1.00 52.94 102 GLN A C 1
ATOM 822 O O . GLN A 1 102 ? 30.985 6.341 -27.625 1.00 52.94 102 GLN A O 1
ATOM 827 N N . ALA A 1 103 ? 29.987 4.834 -26.295 1.00 50.12 103 ALA A N 1
ATOM 828 C CA . ALA A 1 103 ? 31.225 4.269 -25.751 1.00 50.12 103 ALA A CA 1
ATOM 829 C C . ALA A 1 103 ? 31.928 3.284 -26.708 1.00 50.12 103 ALA A C 1
ATOM 831 O O . ALA A 1 103 ? 33.142 3.121 -26.608 1.00 50.12 103 ALA A O 1
ATOM 832 N N . ARG A 1 104 ? 31.195 2.652 -27.641 1.00 46.75 104 ARG A N 1
ATOM 833 C CA . ARG A 1 104 ? 31.782 1.799 -28.690 1.00 46.75 104 ARG A CA 1
ATOM 834 C C . ARG A 1 104 ? 32.552 2.599 -29.741 1.00 46.75 104 ARG A C 1
ATOM 836 O O . ARG A 1 104 ? 33.682 2.247 -30.049 1.00 46.75 104 ARG A O 1
ATOM 843 N N . SER A 1 105 ? 32.022 3.733 -30.212 1.00 53.88 105 SER A N 1
ATOM 844 C CA . SER A 1 105 ? 32.653 4.462 -31.328 1.00 53.88 105 SER A CA 1
ATOM 845 C C . SER A 1 105 ? 33.976 5.163 -30.985 1.00 53.88 105 SER A C 1
ATOM 847 O O . SER A 1 105 ? 34.702 5.540 -31.896 1.00 53.88 105 SER A O 1
ATOM 849 N N . THR A 1 106 ? 34.287 5.377 -29.703 1.00 51.94 106 THR A N 1
ATOM 850 C CA . THR A 1 106 ? 35.514 6.074 -29.262 1.00 51.94 106 THR A CA 1
ATOM 851 C C . THR A 1 106 ? 36.556 5.151 -28.635 1.00 51.94 106 THR A C 1
ATOM 853 O O . THR A 1 106 ? 37.696 5.566 -28.476 1.00 51.94 106 THR A O 1
ATOM 856 N N . LYS A 1 107 ? 36.204 3.902 -28.299 1.00 50.41 107 LYS A N 1
ATOM 857 C CA . LYS A 1 107 ? 37.141 2.922 -27.723 1.00 50.41 107 LYS A CA 1
ATOM 858 C C . LYS A 1 107 ? 37.481 1.764 -28.660 1.00 50.41 107 LYS A C 1
ATOM 860 O O . LYS A 1 107 ? 38.547 1.186 -28.504 1.00 50.41 107 LYS A O 1
ATOM 865 N N . GLU A 1 108 ? 36.636 1.430 -29.639 1.00 49.88 108 GLU A N 1
ATOM 866 C CA . GLU A 1 108 ? 36.898 0.293 -30.541 1.00 49.88 108 GLU A CA 1
ATOM 867 C C . GLU A 1 108 ? 38.037 0.556 -31.545 1.00 49.88 108 GLU A C 1
ATOM 869 O O . GLU A 1 108 ? 38.684 -0.396 -31.964 1.00 49.88 108 GLU A O 1
ATOM 874 N N . ILE A 1 109 ? 38.350 1.814 -31.881 1.00 50.66 109 ILE A N 1
ATOM 875 C CA . ILE A 1 109 ? 39.441 2.131 -32.826 1.00 50.66 109 ILE A CA 1
ATOM 876 C C . ILE A 1 109 ? 40.820 2.054 -32.141 1.00 50.66 109 ILE A C 1
ATOM 878 O O . ILE A 1 109 ? 41.741 1.452 -32.690 1.00 50.66 109 ILE A O 1
ATOM 882 N N . ASP A 1 110 ? 40.952 2.568 -30.913 1.00 48.50 110 ASP A N 1
ATOM 883 C CA . ASP A 1 110 ? 42.240 2.602 -30.197 1.00 48.50 110 ASP A CA 1
ATOM 884 C C . ASP A 1 110 ? 42.551 1.303 -29.426 1.00 48.50 110 ASP A C 1
ATOM 886 O O . ASP A 1 110 ? 43.717 0.959 -29.224 1.00 48.50 110 ASP A O 1
ATOM 890 N N . GLN A 1 111 ? 41.528 0.551 -28.999 1.00 48.94 111 GLN A N 1
ATOM 891 C CA . GLN A 1 111 ? 41.696 -0.672 -28.202 1.00 48.94 111 GLN A CA 1
ATOM 892 C C . GLN A 1 111 ? 41.893 -1.928 -29.075 1.00 48.94 111 GLN A C 1
ATOM 894 O O . GLN A 1 111 ? 42.672 -2.809 -28.708 1.00 48.94 111 GLN A O 1
ATOM 899 N N . ALA A 1 112 ? 41.277 -1.987 -30.266 1.00 48.94 112 ALA A N 1
ATOM 900 C CA . ALA A 1 112 ? 41.441 -3.116 -31.186 1.00 48.94 112 ALA A CA 1
ATOM 901 C C . ALA A 1 112 ? 42.902 -3.301 -31.626 1.00 48.94 112 ALA A C 1
ATOM 903 O O . ALA A 1 112 ? 43.370 -4.427 -31.730 1.00 48.94 112 ALA A O 1
ATOM 904 N N . HIS A 1 113 ? 43.670 -2.220 -31.797 1.00 48.72 113 HIS A N 1
ATOM 905 C CA . HIS A 1 113 ? 45.096 -2.316 -32.131 1.00 48.72 113 HIS A CA 1
ATOM 906 C C . HIS A 1 113 ? 45.977 -2.853 -30.991 1.00 48.72 113 HIS A C 1
ATOM 908 O O . HIS A 1 113 ? 47.081 -3.329 -31.252 1.00 48.72 113 HIS A O 1
ATOM 914 N N . LYS A 1 114 ? 45.513 -2.787 -29.738 1.00 47.19 114 LYS A N 1
ATOM 915 C CA . LYS A 1 114 ? 46.286 -3.188 -28.556 1.00 47.19 114 LYS A CA 1
ATOM 916 C C . LYS A 1 114 ? 45.997 -4.637 -28.152 1.00 47.19 114 LYS A C 1
ATOM 918 O O . LYS A 1 114 ? 46.930 -5.386 -27.863 1.00 47.19 114 LYS A O 1
ATOM 923 N N . ASP A 1 115 ? 44.731 -5.046 -28.227 1.00 45.91 115 ASP A N 1
ATOM 924 C CA . ASP A 1 115 ? 44.255 -6.332 -27.707 1.00 45.91 115 ASP A CA 1
ATOM 925 C C . ASP A 1 115 ? 44.689 -7.554 -28.547 1.00 45.91 115 ASP A C 1
ATOM 927 O O . ASP A 1 115 ? 44.897 -8.622 -27.977 1.00 45.91 115 ASP A O 1
ATOM 931 N N . TYR A 1 116 ? 44.947 -7.417 -29.858 1.00 48.09 116 TYR A N 1
ATOM 932 C CA . TYR A 1 116 ? 45.464 -8.531 -30.684 1.00 48.09 116 TYR A CA 1
ATOM 933 C C . TYR A 1 116 ? 46.940 -8.891 -30.416 1.00 48.09 116 TYR A C 1
ATOM 935 O O . TYR A 1 116 ? 47.425 -9.889 -30.945 1.00 48.09 116 TYR A O 1
ATOM 943 N N . SER A 1 117 ? 47.667 -8.098 -29.618 1.00 49.12 117 SER A N 1
ATOM 944 C CA . SER A 1 117 ? 49.110 -8.289 -29.377 1.00 49.12 117 SER A CA 1
ATOM 945 C C . SER A 1 117 ? 49.461 -8.870 -28.002 1.00 49.12 117 SER A C 1
ATOM 947 O O . SER A 1 117 ? 50.611 -9.244 -27.771 1.00 49.12 117 SER A O 1
ATOM 949 N N . THR A 1 118 ? 48.497 -8.965 -27.081 1.00 47.12 118 THR A N 1
ATOM 950 C CA . THR A 1 118 ? 48.756 -9.327 -25.675 1.00 47.12 118 THR A CA 1
ATOM 951 C C . THR A 1 118 ? 48.367 -10.777 -25.362 1.00 47.12 118 THR A C 1
ATOM 953 O O . THR A 1 118 ? 47.221 -11.155 -25.593 1.00 47.12 118 THR A O 1
ATOM 956 N N . PRO A 1 119 ? 49.278 -11.597 -24.800 1.00 55.09 119 PRO A N 1
ATOM 957 C CA . PRO A 1 119 ? 48.968 -12.952 -24.345 1.00 55.09 119 PRO A CA 1
ATOM 958 C C . PRO A 1 119 ? 47.849 -12.982 -23.295 1.00 55.09 119 PRO A C 1
ATOM 960 O O . PRO A 1 119 ? 47.859 -12.196 -22.348 1.00 55.09 119 PRO A O 1
ATOM 963 N N . THR A 1 120 ? 46.933 -13.947 -23.414 1.00 51.75 120 THR A N 1
ATOM 964 C CA . THR A 1 120 ? 45.674 -14.031 -22.650 1.00 51.75 120 THR A CA 1
ATOM 965 C C . THR A 1 120 ? 45.845 -13.953 -21.126 1.00 51.75 120 THR A C 1
ATOM 967 O O . THR A 1 120 ? 45.010 -13.378 -20.435 1.00 51.75 120 THR A O 1
ATOM 970 N N . TRP A 1 121 ? 46.947 -14.487 -20.598 1.00 49.78 121 TRP A N 1
ATOM 971 C CA . TRP A 1 121 ? 47.264 -14.517 -19.165 1.00 49.78 121 TRP A CA 1
ATOM 972 C C . TRP A 1 121 ? 47.666 -13.163 -18.569 1.00 49.78 121 TRP A C 1
ATOM 974 O O . TRP A 1 121 ? 47.714 -13.023 -17.353 1.00 49.78 121 TRP A O 1
ATOM 984 N N . LEU A 1 122 ? 47.954 -12.170 -19.410 1.00 51.94 122 LEU A N 1
ATOM 985 C CA . LEU A 1 122 ? 48.355 -10.827 -18.988 1.00 51.94 122 LEU A CA 1
ATOM 986 C C . LEU A 1 122 ? 47.181 -9.840 -18.981 1.00 51.94 122 LEU A C 1
ATOM 988 O O . LEU A 1 122 ? 47.373 -8.662 -18.674 1.00 51.94 122 LEU A O 1
ATOM 992 N N . HIS A 1 123 ? 45.960 -10.290 -19.298 1.00 54.06 123 HIS A N 1
ATOM 993 C CA . HIS A 1 123 ? 44.791 -9.432 -19.173 1.00 54.06 123 HIS A CA 1
ATOM 994 C C . HIS A 1 123 ? 44.449 -9.215 -17.689 1.00 54.06 123 HIS A C 1
ATOM 996 O O . HIS A 1 123 ? 44.215 -10.181 -16.961 1.00 54.06 123 HIS A O 1
ATOM 1002 N N . PRO A 1 124 ? 44.323 -7.955 -17.237 1.00 52.56 124 PRO A N 1
ATOM 1003 C CA . PRO A 1 124 ? 44.167 -7.606 -15.821 1.00 52.56 124 PRO A CA 1
ATOM 1004 C C . PRO A 1 124 ? 42.838 -8.056 -15.183 1.00 52.56 124 PRO A C 1
ATOM 1006 O O . PRO A 1 124 ? 42.590 -7.751 -14.023 1.00 52.56 124 PRO A O 1
ATOM 1009 N N . MET A 1 125 ? 41.963 -8.754 -15.917 1.00 49.94 125 MET A N 1
ATOM 1010 C CA . MET A 1 125 ? 40.629 -9.164 -15.456 1.00 49.94 125 MET A CA 1
ATOM 1011 C C . MET A 1 125 ? 40.355 -10.671 -15.556 1.00 49.94 125 MET A C 1
ATOM 1013 O O . MET A 1 125 ? 39.217 -11.095 -15.348 1.00 49.94 125 MET A O 1
ATOM 1017 N N . VAL A 1 126 ? 41.365 -11.494 -15.857 1.00 50.66 126 VAL A N 1
ATOM 1018 C CA . VAL A 1 126 ? 41.182 -12.956 -15.935 1.00 50.66 126 VAL A CA 1
ATOM 1019 C C . VAL A 1 126 ? 40.808 -13.531 -14.565 1.00 50.66 126 VAL A C 1
ATOM 1021 O O . VAL A 1 126 ? 39.794 -14.216 -14.470 1.00 50.66 126 VAL A O 1
ATOM 1024 N N . GLU A 1 127 ? 41.524 -13.157 -13.497 1.00 44.84 127 GLU A N 1
ATOM 1025 C CA . GLU A 1 127 ? 41.200 -13.575 -12.117 1.00 44.84 127 GLU A CA 1
ATOM 1026 C C . GLU A 1 127 ? 39.818 -13.081 -11.658 1.00 44.84 127 GLU A C 1
ATOM 1028 O O . GLU A 1 127 ? 39.064 -13.792 -10.988 1.00 44.84 127 GLU A O 1
ATOM 1033 N N . ASP A 1 128 ? 39.450 -11.874 -12.080 1.00 46.50 128 ASP A N 1
ATOM 1034 C CA . ASP A 1 128 ? 38.207 -11.200 -11.704 1.00 46.50 128 ASP A CA 1
ATOM 1035 C C . ASP A 1 128 ? 36.969 -11.841 -12.357 1.00 46.50 128 ASP A C 1
ATOM 1037 O O . ASP A 1 128 ? 35.865 -11.802 -11.810 1.00 46.50 128 ASP A O 1
ATOM 1041 N N . SER A 1 129 ? 37.158 -12.459 -13.525 1.00 47.69 129 SER A N 1
ATOM 1042 C CA . SER A 1 129 ? 36.117 -13.178 -14.266 1.00 47.69 129 SER A CA 1
ATOM 1043 C C . SER A 1 129 ? 35.825 -14.540 -13.636 1.00 47.69 129 SER A C 1
ATOM 1045 O O . SER A 1 129 ? 34.663 -14.923 -13.510 1.00 47.69 129 SER A O 1
ATOM 1047 N N . THR A 1 130 ? 36.862 -15.237 -13.162 1.00 50.91 130 THR A N 1
ATOM 1048 C CA . THR A 1 130 ? 36.724 -16.467 -12.367 1.00 50.91 130 THR A CA 1
ATOM 1049 C C . THR A 1 130 ? 36.062 -16.223 -11.012 1.00 50.91 130 THR A C 1
ATOM 1051 O O . THR A 1 130 ? 35.230 -17.024 -10.597 1.00 50.91 130 THR A O 1
ATOM 1054 N N . ASN A 1 131 ? 36.347 -15.094 -10.354 1.00 48.69 131 ASN A N 1
ATOM 1055 C CA . ASN A 1 131 ? 35.770 -14.757 -9.046 1.00 48.69 131 ASN A CA 1
ATOM 1056 C C . ASN A 1 131 ? 34.301 -14.293 -9.102 1.00 48.69 131 ASN A C 1
ATOM 1058 O O . ASN A 1 131 ? 33.606 -14.338 -8.090 1.00 48.69 131 ASN A O 1
ATOM 1062 N N . LYS A 1 132 ? 33.807 -13.852 -10.269 1.00 53.03 132 LYS A N 1
ATOM 1063 C CA . LYS A 1 132 ? 32.409 -13.411 -10.476 1.00 53.03 132 LYS A CA 1
ATOM 1064 C C . LYS A 1 132 ? 31.479 -14.518 -10.984 1.00 53.03 132 LYS A C 1
ATOM 1066 O O . LYS A 1 132 ? 30.298 -14.260 -11.221 1.00 53.03 132 LYS A O 1
ATOM 1071 N N . LEU A 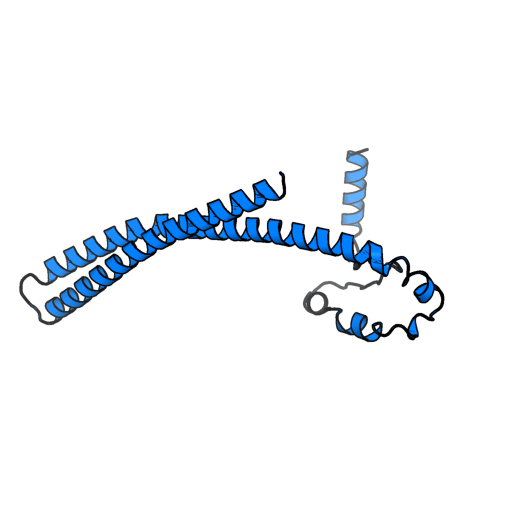1 133 ? 31.986 -15.739 -11.154 1.00 53.00 133 LEU A N 1
ATOM 1072 C CA . LEU A 1 133 ? 31.173 -16.905 -11.490 1.00 53.00 133 LEU A CA 1
ATOM 1073 C C . LEU A 1 133 ? 30.415 -17.383 -10.247 1.00 53.00 133 LEU A C 1
ATOM 1075 O O . LEU A 1 133 ? 30.928 -18.145 -9.431 1.00 53.00 133 LEU A O 1
ATOM 1079 N N . ASP A 1 134 ? 29.167 -16.939 -10.110 1.00 53.09 134 ASP A N 1
ATOM 1080 C CA . ASP A 1 134 ? 28.277 -17.421 -9.057 1.00 53.09 134 ASP A CA 1
ATOM 1081 C C . ASP A 1 134 ? 27.721 -18.817 -9.396 1.00 53.09 134 ASP A C 1
ATOM 1083 O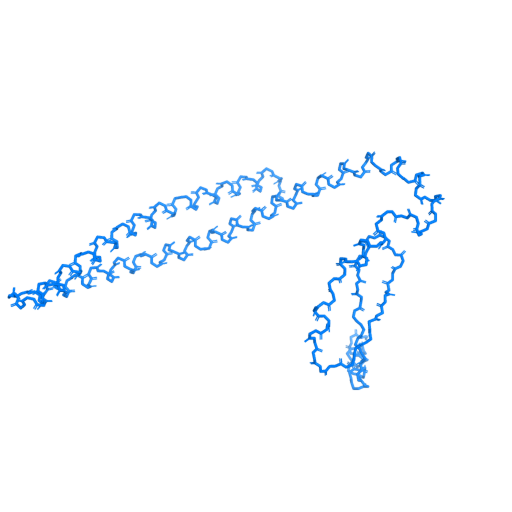 O . ASP A 1 134 ? 26.717 -18.982 -10.093 1.00 53.09 134 ASP A O 1
ATOM 1087 N N . ILE A 1 135 ? 28.402 -19.843 -8.885 1.00 55.91 135 ILE A N 1
ATOM 1088 C CA . ILE A 1 135 ? 28.030 -21.258 -9.025 1.00 55.91 135 ILE A CA 1
ATOM 1089 C C . ILE A 1 135 ? 27.086 -21.747 -7.915 1.00 55.91 135 ILE A C 1
ATOM 1091 O O . ILE A 1 135 ? 26.728 -22.927 -7.882 1.00 55.91 135 ILE A O 1
ATOM 1095 N N . SER A 1 136 ? 26.658 -20.874 -6.997 1.00 58.69 136 SER A N 1
ATOM 1096 C CA . SER A 1 136 ? 25.839 -21.271 -5.841 1.00 58.69 136 SER A CA 1
ATOM 1097 C C . SER A 1 136 ? 24.472 -21.844 -6.247 1.00 58.69 136 SER A C 1
ATOM 1099 O O . SER A 1 136 ? 23.967 -22.772 -5.612 1.00 58.69 136 SER A O 1
ATOM 1101 N N . SER A 1 137 ? 23.912 -21.375 -7.366 1.00 53.81 137 SER A N 1
ATOM 1102 C CA . SER A 1 137 ? 22.687 -21.917 -7.973 1.00 53.81 137 SER A CA 1
ATOM 1103 C C . SER A 1 137 ? 22.846 -23.344 -8.524 1.00 53.81 137 SER A C 1
ATOM 1105 O O . SER A 1 137 ? 21.870 -24.094 -8.567 1.00 53.81 137 SER A O 1
ATOM 1107 N N . LEU A 1 138 ? 24.070 -23.750 -8.886 1.00 52.50 138 LEU A N 1
ATOM 1108 C CA . LEU A 1 138 ? 24.394 -25.087 -9.397 1.00 52.50 138 LEU A CA 1
ATOM 1109 C C . LEU A 1 138 ? 24.723 -26.074 -8.266 1.00 52.50 138 LEU A C 1
ATOM 1111 O O . LEU A 1 138 ? 24.308 -27.229 -8.334 1.00 52.50 138 LEU A O 1
ATOM 1115 N N . ILE A 1 139 ? 25.394 -25.621 -7.200 1.00 56.59 139 ILE A N 1
ATOM 1116 C CA . ILE A 1 139 ? 25.727 -26.446 -6.019 1.00 56.59 139 ILE A CA 1
ATOM 1117 C C . ILE A 1 139 ? 24.465 -26.825 -5.221 1.00 56.59 139 ILE A C 1
ATOM 1119 O O . ILE A 1 139 ? 24.372 -27.922 -4.668 1.00 56.59 139 ILE A O 1
ATOM 1123 N N . ASN A 1 140 ? 23.462 -25.941 -5.185 1.00 54.28 140 ASN A N 1
ATOM 1124 C CA . ASN A 1 140 ? 22.237 -26.144 -4.404 1.00 54.28 140 ASN A CA 1
ATOM 1125 C C . ASN A 1 140 ? 21.180 -27.033 -5.089 1.00 54.28 140 ASN A C 1
ATOM 1127 O O . ASN A 1 140 ? 20.175 -27.383 -4.466 1.00 54.28 140 ASN A O 1
ATOM 1131 N N . ALA A 1 141 ? 21.397 -27.458 -6.337 1.00 53.94 141 ALA A N 1
ATOM 1132 C CA . ALA A 1 141 ? 20.508 -28.375 -7.048 1.00 53.94 141 ALA A CA 1
ATOM 1133 C C . ALA A 1 141 ? 20.772 -29.841 -6.645 1.00 53.94 141 ALA A C 1
ATOM 1135 O O . ALA A 1 141 ? 21.242 -30.652 -7.442 1.00 53.94 141 ALA A O 1
ATOM 1136 N N . ARG A 1 142 ? 20.471 -30.204 -5.391 1.00 47.16 142 ARG A N 1
ATOM 1137 C CA . ARG A 1 142 ? 20.575 -31.596 -4.917 1.00 47.16 142 ARG A CA 1
ATOM 1138 C C . ARG A 1 142 ? 19.654 -32.521 -5.728 1.00 47.16 142 ARG A C 1
ATOM 1140 O O . ARG A 1 142 ? 18.448 -32.292 -5.782 1.00 47.16 142 ARG A O 1
ATOM 1147 N N . GLY A 1 143 ? 20.215 -33.590 -6.305 1.00 54.97 143 GLY A N 1
ATOM 1148 C CA . GLY A 1 143 ? 19.447 -34.744 -6.803 1.00 54.97 143 GLY A CA 1
ATOM 1149 C C . GLY A 1 143 ? 19.566 -35.094 -8.292 1.00 54.97 143 GLY A C 1
ATOM 1150 O O . GLY A 1 143 ? 18.820 -35.958 -8.746 1.00 54.97 143 GLY A O 1
ATOM 1151 N N . LYS A 1 144 ? 20.457 -34.466 -9.071 1.00 54.28 144 LYS A N 1
ATOM 1152 C CA . LYS A 1 144 ? 20.770 -34.909 -10.445 1.00 54.28 144 LYS A CA 1
ATOM 1153 C C . LYS A 1 144 ? 22.272 -34.806 -10.704 1.00 54.28 144 LYS A C 1
ATOM 1155 O O . LYS A 1 144 ? 22.827 -33.733 -10.488 1.00 54.28 144 LYS A O 1
ATOM 1160 N N . ASP A 1 145 ? 22.886 -35.875 -11.205 1.00 50.41 145 ASP A N 1
ATOM 1161 C CA . ASP A 1 145 ? 24.261 -35.842 -11.712 1.00 50.41 145 ASP A CA 1
ATOM 1162 C C . ASP A 1 145 ? 24.309 -34.931 -12.943 1.00 50.41 145 ASP A C 1
ATOM 1164 O O . ASP A 1 145 ? 23.660 -35.193 -13.959 1.00 50.41 145 ASP A O 1
ATOM 1168 N N . ARG A 1 146 ? 25.016 -33.805 -12.824 1.00 53.09 146 ARG A N 1
ATOM 1169 C CA . ARG A 1 146 ? 25.144 -32.792 -13.878 1.00 53.09 146 ARG A CA 1
ATOM 1170 C C . ARG A 1 146 ? 26.616 -32.505 -14.116 1.00 53.09 146 ARG A C 1
ATOM 1172 O O . ARG A 1 146 ? 27.368 -32.296 -13.169 1.00 53.09 146 ARG A O 1
ATOM 1179 N N . THR A 1 147 ? 27.007 -32.447 -15.382 1.00 49.06 147 THR A N 1
ATOM 1180 C CA . THR A 1 147 ? 28.361 -32.072 -15.792 1.00 49.06 147 THR A CA 1
ATOM 1181 C C . THR A 1 147 ? 28.336 -30.634 -16.292 1.00 49.06 147 THR A C 1
ATOM 1183 O O . THR A 1 147 ? 27.570 -30.292 -17.191 1.00 49.06 147 THR A O 1
ATOM 1186 N N . VAL A 1 148 ? 29.157 -29.775 -15.693 1.00 50.59 148 VAL A N 1
ATOM 1187 C CA . VAL A 1 148 ? 29.318 -28.385 -16.132 1.00 50.59 148 VAL A CA 1
ATOM 1188 C C . VAL A 1 148 ? 30.407 -28.358 -17.199 1.00 50.59 148 VAL A C 1
ATOM 1190 O O . VAL A 1 148 ? 31.524 -28.804 -16.947 1.00 50.59 148 VAL A O 1
ATOM 1193 N N . VAL A 1 149 ? 30.085 -27.854 -18.391 1.00 46.19 149 VAL A N 1
ATOM 1194 C CA . VAL A 1 149 ? 31.039 -27.709 -19.499 1.00 46.19 149 VAL A CA 1
ATOM 1195 C C . VAL A 1 149 ? 31.080 -26.246 -19.920 1.00 46.19 149 VAL A C 1
ATOM 1197 O O . VAL A 1 149 ? 30.039 -25.613 -20.100 1.00 46.19 149 VAL A O 1
ATOM 1200 N N . PHE A 1 150 ? 32.285 -25.707 -20.084 1.00 47.94 150 PHE A N 1
ATOM 1201 C CA . PHE A 1 150 ? 32.495 -24.372 -20.631 1.00 47.94 150 PHE A CA 1
ATOM 1202 C C . PHE A 1 150 ? 32.458 -24.455 -22.158 1.00 47.94 150 PHE A C 1
ATOM 1204 O O . PHE A 1 150 ? 33.345 -25.049 -22.766 1.00 47.94 150 PHE A O 1
ATOM 1211 N N . ALA A 1 151 ? 31.432 -23.879 -22.780 1.00 44.72 151 ALA A N 1
ATOM 1212 C CA . ALA A 1 151 ? 31.348 -23.763 -24.230 1.00 44.72 151 ALA A CA 1
ATOM 1213 C C . ALA A 1 151 ? 31.408 -22.283 -24.627 1.00 44.72 151 ALA A C 1
ATOM 1215 O O . ALA A 1 151 ? 30.482 -21.530 -24.339 1.00 44.72 151 ALA A O 1
ATOM 1216 N N . GLY A 1 152 ? 32.489 -21.884 -25.303 1.00 43.62 152 GLY A N 1
ATOM 1217 C CA . GLY A 1 152 ? 32.571 -20.610 -26.020 1.00 43.62 152 GLY A CA 1
ATOM 1218 C C . GLY A 1 152 ? 33.835 -19.805 -25.729 1.00 43.62 152 GLY A C 1
ATOM 1219 O O . GLY A 1 152 ? 33.970 -19.197 -24.674 1.00 43.62 152 GLY A O 1
ATOM 1220 N N . THR A 1 153 ? 34.726 -19.739 -26.715 1.00 42.00 153 THR A N 1
ATOM 1221 C CA . THR A 1 153 ? 35.839 -18.782 -26.828 1.00 42.00 153 THR A CA 1
ATOM 1222 C C . THR A 1 153 ? 35.390 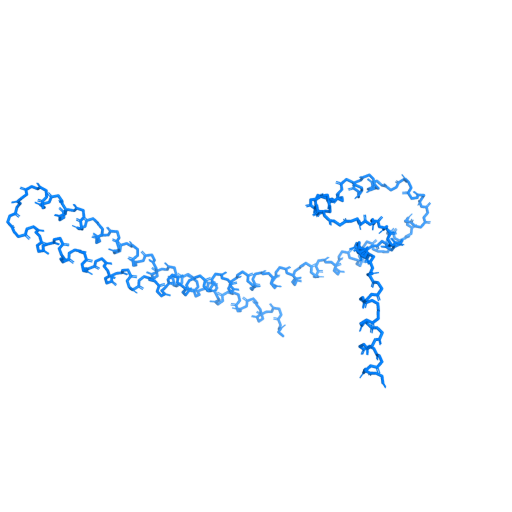-17.477 -27.506 1.00 42.00 153 THR A C 1
ATOM 1224 O O . THR A 1 153 ? 36.118 -16.937 -28.330 1.00 42.00 153 THR A O 1
ATOM 1227 N N . ASP A 1 154 ? 34.189 -16.977 -27.193 1.00 40.41 154 ASP A N 1
ATOM 1228 C CA . ASP A 1 154 ? 33.673 -15.708 -27.727 1.00 40.41 154 ASP A CA 1
ATOM 1229 C C . ASP A 1 154 ? 33.507 -14.688 -26.598 1.00 40.41 154 ASP A C 1
ATOM 1231 O O . ASP A 1 154 ? 32.598 -14.767 -25.762 1.00 40.41 154 ASP A O 1
ATOM 1235 N N . TYR A 1 155 ? 34.398 -13.697 -26.580 1.00 38.72 155 TYR A N 1
ATOM 1236 C CA . TYR A 1 155 ? 34.350 -12.591 -25.630 1.00 38.72 155 TYR A CA 1
ATOM 1237 C C . TYR A 1 155 ? 33.101 -11.734 -25.883 1.00 38.72 155 TYR A C 1
ATOM 1239 O O . TYR A 1 155 ? 33.039 -10.933 -26.812 1.00 38.72 155 TYR A O 1
ATOM 1247 N N . GLY A 1 156 ? 32.086 -11.917 -25.037 1.00 42.88 156 GLY A N 1
ATOM 1248 C CA . GLY A 1 156 ? 30.823 -11.170 -25.076 1.00 42.88 156 GLY A CA 1
ATOM 1249 C C . GLY A 1 156 ? 29.575 -12.042 -24.957 1.00 42.88 156 GLY A C 1
ATOM 1250 O O . GLY A 1 156 ? 28.498 -11.528 -24.651 1.00 42.88 156 GLY A O 1
ATOM 1251 N N . LEU A 1 157 ? 29.709 -13.358 -25.124 1.00 42.16 157 LEU A N 1
ATOM 1252 C CA . LEU A 1 157 ? 28.639 -14.318 -24.874 1.00 42.16 157 LEU A CA 1
ATOM 1253 C C . LEU A 1 157 ? 28.924 -15.073 -23.578 1.00 42.16 157 LEU A C 1
ATOM 1255 O O . LEU A 1 157 ? 29.462 -16.173 -23.571 1.00 42.16 157 LEU A O 1
ATOM 1259 N N . VAL A 1 158 ? 28.490 -14.491 -22.459 1.00 45.78 158 VAL A N 1
ATOM 1260 C CA . VAL A 1 158 ? 28.317 -15.237 -21.206 1.00 45.78 158 VAL A CA 1
ATOM 1261 C C . VAL A 1 158 ? 27.108 -16.158 -21.386 1.00 45.78 158 VAL A C 1
ATOM 1263 O O . VAL A 1 158 ? 25.996 -15.845 -20.964 1.00 45.78 158 VAL A O 1
ATOM 1266 N N . LYS A 1 159 ? 27.286 -17.272 -22.094 1.00 41.72 159 LYS A N 1
ATOM 1267 C CA . LYS A 1 159 ? 26.283 -18.335 -22.168 1.00 41.72 159 LYS A CA 1
ATOM 1268 C C . LYS A 1 159 ? 26.887 -19.609 -21.606 1.00 41.72 159 LYS A C 1
ATOM 1270 O O . LYS A 1 159 ? 27.564 -20.348 -22.305 1.00 41.72 159 LYS A O 1
ATOM 1275 N N . MET A 1 160 ? 26.601 -19.872 -20.333 1.00 46.25 160 MET A N 1
ATOM 1276 C CA . MET A 1 160 ? 26.731 -21.224 -19.801 1.00 46.25 160 MET A CA 1
ATOM 1277 C C . MET A 1 160 ? 25.603 -22.068 -20.396 1.00 46.25 160 MET A C 1
ATOM 1279 O O . MET A 1 160 ? 24.427 -21.755 -20.207 1.00 46.25 160 MET A O 1
ATOM 1283 N N . SER A 1 161 ? 25.950 -23.107 -21.150 1.00 47.59 161 SER A N 1
ATOM 1284 C CA . SER A 1 161 ? 24.979 -24.069 -21.667 1.00 47.59 161 SER A CA 1
ATOM 1285 C C . SER A 1 161 ? 24.836 -25.227 -20.685 1.00 47.59 161 SER A C 1
ATOM 1287 O O . SER A 1 161 ? 25.793 -25.961 -20.440 1.00 47.59 161 SER A O 1
ATOM 1289 N N . GLU A 1 162 ? 23.639 -25.403 -20.133 1.00 46.31 162 GLU A N 1
ATOM 1290 C CA . GLU A 1 162 ? 23.305 -26.569 -19.318 1.00 46.31 162 GLU A CA 1
ATOM 1291 C C . GLU A 1 162 ? 23.076 -27.764 -20.249 1.00 46.31 162 GLU A C 1
ATOM 1293 O O . GLU A 1 162 ? 22.157 -27.758 -21.070 1.00 46.31 162 GLU A O 1
ATOM 1298 N N . THR A 1 163 ? 23.915 -28.793 -20.142 1.00 49.31 163 THR A N 1
ATOM 1299 C CA . THR A 1 163 ? 23.668 -30.074 -20.808 1.00 49.31 163 THR A CA 1
ATOM 1300 C C . THR A 1 163 ? 23.161 -31.060 -19.765 1.00 49.31 163 THR A C 1
ATOM 1302 O O . THR A 1 163 ? 23.851 -31.415 -18.814 1.00 49.31 163 THR A O 1
ATOM 1305 N N . VAL A 1 164 ? 21.899 -31.462 -19.904 1.00 52.22 164 VAL A N 1
ATOM 1306 C CA . VAL A 1 164 ? 21.306 -32.520 -19.082 1.00 52.22 164 VAL A CA 1
ATOM 1307 C C . VAL A 1 164 ? 21.396 -33.810 -19.880 1.00 52.22 164 VAL A C 1
ATOM 1309 O O . VAL A 1 164 ? 20.952 -33.849 -21.028 1.00 52.22 164 VAL A O 1
ATOM 1312 N N . ALA A 1 165 ? 21.948 -34.868 -19.285 1.00 49.88 165 ALA A N 1
ATOM 1313 C CA . ALA A 1 165 ? 21.911 -36.193 -19.890 1.00 49.88 165 ALA A CA 1
ATOM 1314 C C . ALA A 1 165 ? 20.445 -36.605 -20.102 1.00 49.88 165 ALA A C 1
ATOM 1316 O O . ALA A 1 165 ? 19.683 -36.778 -19.147 1.00 49.88 165 ALA A O 1
ATOM 1317 N N . LEU A 1 166 ? 20.030 -36.703 -21.366 1.00 59.09 166 LEU A N 1
ATOM 1318 C CA . LEU A 1 166 ? 18.680 -37.119 -21.719 1.00 59.09 166 LEU A CA 1
ATOM 1319 C C . LEU A 1 166 ? 18.568 -38.635 -21.585 1.00 59.09 166 LEU A C 1
ATOM 1321 O O . LEU A 1 166 ? 19.407 -39.389 -22.073 1.00 59.09 166 LEU A O 1
ATOM 1325 N N . THR A 1 167 ? 17.491 -39.094 -20.957 1.00 68.69 167 THR A N 1
ATOM 1326 C CA . THR A 1 167 ? 17.164 -40.524 -20.936 1.00 68.69 167 THR A CA 1
ATOM 1327 C C . THR A 1 167 ? 16.769 -40.997 -22.338 1.00 68.69 167 THR A C 1
ATOM 1329 O O . THR A 1 167 ? 16.187 -40.241 -23.119 1.00 68.69 167 THR A O 1
ATOM 1332 N N . HIS A 1 168 ? 17.015 -42.272 -22.656 1.00 67.56 168 HIS A N 1
ATOM 1333 C CA . HIS A 1 168 ? 16.683 -42.855 -23.966 1.00 67.56 168 HIS A CA 1
ATOM 1334 C C . HIS A 1 168 ? 15.218 -42.608 -24.384 1.00 67.56 168 HIS A C 1
ATOM 1336 O O . HIS A 1 168 ? 14.932 -42.269 -25.530 1.00 67.56 168 HIS A O 1
ATOM 1342 N N . ARG A 1 169 ? 14.289 -42.661 -23.420 1.00 66.19 169 ARG A N 1
ATOM 1343 C CA . ARG A 1 169 ? 12.862 -42.363 -23.622 1.00 66.19 169 ARG A CA 1
ATOM 1344 C C . ARG A 1 169 ? 12.604 -40.911 -24.041 1.00 66.19 169 ARG A C 1
ATOM 1346 O O . ARG A 1 169 ? 11.741 -40.653 -24.879 1.00 66.19 169 ARG A O 1
ATOM 1353 N N . GLN A 1 170 ? 13.331 -39.953 -23.468 1.00 64.94 170 GLN A N 1
ATOM 1354 C CA . GLN A 1 170 ? 13.209 -38.540 -23.839 1.00 64.94 170 GLN A CA 1
ATOM 1355 C C . GLN A 1 170 ? 13.740 -38.302 -25.252 1.00 64.94 170 GLN A C 1
ATOM 1357 O O . GLN A 1 170 ? 13.092 -37.605 -26.028 1.00 64.94 170 GLN A O 1
ATOM 1362 N N . ILE A 1 171 ? 14.854 -38.945 -25.609 1.00 73.38 171 ILE A N 1
ATOM 1363 C CA . ILE A 1 171 ? 15.419 -38.889 -26.963 1.00 73.38 171 ILE A CA 1
ATOM 1364 C C . ILE A 1 171 ? 14.405 -39.424 -27.983 1.00 73.38 171 ILE A C 1
ATOM 1366 O O . ILE A 1 171 ? 14.089 -38.728 -28.945 1.00 73.38 171 ILE A O 1
ATOM 1370 N N . GLN A 1 172 ? 13.806 -40.593 -27.732 1.00 69.88 172 GLN A N 1
ATOM 1371 C CA . GLN A 1 172 ? 12.746 -41.145 -28.587 1.00 69.88 172 GLN A CA 1
ATOM 1372 C C . GLN A 1 172 ? 11.538 -40.206 -28.708 1.00 69.88 172 GLN A C 1
ATOM 1374 O O . GLN A 1 172 ? 10.996 -40.028 -29.792 1.00 69.88 172 GLN A O 1
ATOM 1379 N N . THR A 1 173 ? 11.139 -39.548 -27.618 1.00 74.88 173 THR A N 1
ATOM 1380 C CA . THR A 1 173 ? 10.020 -38.592 -27.640 1.00 74.88 173 THR A CA 1
ATOM 1381 C C . THR A 1 173 ? 10.336 -37.368 -28.506 1.00 74.88 173 THR A C 1
ATOM 1383 O O . THR A 1 173 ? 9.464 -36.882 -29.225 1.00 74.88 173 THR A O 1
ATOM 1386 N N . HIS A 1 174 ? 11.577 -36.875 -28.466 1.00 71.38 174 HIS A N 1
ATOM 1387 C CA . HIS A 1 174 ? 12.023 -35.772 -29.317 1.00 71.38 174 HIS A CA 1
ATOM 1388 C C . HIS A 1 174 ? 12.106 -36.171 -30.792 1.00 71.38 174 HIS A C 1
ATOM 1390 O O . HIS A 1 174 ? 11.645 -35.408 -31.638 1.00 71.38 174 HIS A O 1
ATOM 1396 N N . ILE A 1 175 ? 12.611 -37.370 -31.091 1.00 76.00 175 ILE A N 1
ATOM 1397 C CA . ILE A 1 175 ? 12.649 -37.914 -32.456 1.00 76.00 175 ILE A CA 1
ATOM 1398 C C . ILE A 1 175 ? 11.227 -38.066 -33.007 1.00 76.00 175 ILE A C 1
ATOM 1400 O O . ILE A 1 175 ? 10.945 -37.570 -34.093 1.00 76.00 175 ILE A O 1
ATOM 1404 N N . ASN A 1 176 ? 10.307 -38.647 -32.233 1.00 70.81 176 ASN A N 1
ATOM 1405 C CA . ASN A 1 176 ? 8.916 -38.841 -32.651 1.00 70.81 176 ASN A CA 1
ATOM 1406 C C . ASN A 1 176 ? 8.180 -37.508 -32.857 1.00 70.81 176 ASN A C 1
ATOM 1408 O O . ASN A 1 176 ? 7.398 -37.374 -33.791 1.00 70.81 176 ASN A O 1
ATOM 1412 N N . ARG A 1 177 ? 8.440 -36.499 -32.011 1.00 64.44 177 ARG A N 1
ATOM 1413 C CA . ARG A 1 177 ? 7.906 -35.140 -32.212 1.00 64.44 177 ARG A CA 1
ATOM 1414 C C . ARG A 1 177 ? 8.434 -34.497 -33.485 1.00 64.44 177 ARG A C 1
ATOM 1416 O O . ARG A 1 177 ? 7.674 -33.827 -34.168 1.00 64.44 177 ARG A O 1
ATOM 1423 N N . PHE A 1 178 ? 9.719 -34.671 -33.772 1.00 69.88 178 PHE A N 1
ATOM 1424 C CA . PHE A 1 178 ? 10.328 -34.109 -34.969 1.00 69.88 178 PHE A CA 1
ATOM 1425 C C . PHE A 1 178 ? 9.803 -34.799 -36.233 1.00 69.88 178 PHE A C 1
ATOM 1427 O O . PHE A 1 178 ? 9.446 -34.121 -37.184 1.00 69.88 178 PHE A O 1
ATOM 1434 N N . GLN A 1 179 ? 9.655 -36.126 -36.209 1.00 63.44 179 GLN A N 1
ATOM 1435 C CA . GLN A 1 179 ? 9.056 -36.900 -37.302 1.00 63.44 179 GLN A CA 1
ATOM 1436 C C . GLN A 1 179 ? 7.568 -36.603 -37.516 1.00 63.44 179 GLN A C 1
ATOM 1438 O O . GLN A 1 179 ? 7.091 -36.729 -38.629 1.00 63.44 179 GLN A O 1
ATOM 1443 N N . ALA A 1 180 ? 6.832 -36.206 -36.474 1.00 61.06 180 ALA A N 1
ATOM 1444 C CA . ALA A 1 180 ? 5.434 -35.789 -36.602 1.00 61.06 180 ALA A CA 1
ATOM 1445 C C . ALA A 1 180 ? 5.266 -34.359 -37.154 1.00 61.06 180 ALA A C 1
ATOM 1447 O O . ALA A 1 180 ? 4.157 -33.973 -37.515 1.00 61.06 180 ALA A O 1
ATOM 1448 N N . LEU A 1 181 ? 6.337 -33.560 -37.150 1.00 58.25 181 LEU A N 1
ATOM 1449 C CA . LEU A 1 181 ? 6.370 -32.191 -37.676 1.00 58.25 181 LEU A CA 1
ATOM 1450 C C . LEU A 1 181 ? 7.046 -32.097 -39.056 1.00 58.25 181 LEU A C 1
ATOM 1452 O O . LEU A 1 181 ? 7.027 -31.017 -39.647 1.00 58.25 181 LEU A O 1
ATOM 1456 N N . ALA A 1 182 ? 7.655 -33.187 -39.525 1.00 45.97 182 ALA A N 1
ATOM 1457 C CA . ALA A 1 182 ? 8.256 -33.341 -40.848 1.00 45.97 182 ALA A CA 1
ATOM 1458 C C . ALA A 1 182 ? 7.273 -34.040 -41.795 1.00 45.97 182 ALA A C 1
ATOM 1460 O O . ALA A 1 182 ? 7.266 -33.669 -42.988 1.00 45.97 182 ALA A O 1
#

Sequence (182 aa):
LSAEDVRKEADAVDSRVKAEESIVNSIRRDLNRKQSQKATAVRLVAQREAGAYDHLWEARAALREVQKKLLPHEESLRQLKQERYQWNNIVKASKSATKAKQARSTKEIDQAHKDYSTPTWLHPMVEDSTNKLDISSLINARGKDRTVVFAGTDYGLVKMSETVALTHRQIQTHINRFQALA

Radius of gyration: 31.28 Å; chains: 1; bounding box: 74×55×73 Å

Secondary structure (DSSP, 8-state):
--HHHHHHHHHHHHHHHHHHHHHHHHHHHHHHHHHHHHHHHHHHHHTT-TTHHHHHHHHHHHHHHHHHHHHHHHHHHHHHHHHHHHHHHHHHHHHHHHHHHHHHHHHHHHHHHHHTTS-GGG-TTHHHHHHT---HHHHT-TTS--B-------TT---PPPB----HHHHHHHHHHHHTT-

Foldseek 3Di:
DDLVVLVVVLVVLVVVLVVLVVVLVVLVVVLVVLVVQLVVLVVCVVVVHPCSVVSNVVSVVSNVVSVVVNVVSVVVSVVSVVVSVVSVVVNVVVVVVVVVVVVCVPCVVVPVVVVVPDDPVPPPCPVVVVVPPDCVVVVPPPDADFDFDDDDPDPPDPDRDGDHPDDPVRVVVVVVVVVVVD

pLDDT: mean 72.68, std 20.0, range [38.72, 96.62]